Protein AF-A0A0E1W8Q9-F1 (afdb_monomer)

Solvent-accessible surface area (backbone atoms only — not comparable to full-atom values): 8380 Å² total; per-residue (Å²): 135,84,50,75,65,61,59,42,65,76,71,60,63,104,56,94,57,63,45,77,57,98,77,57,100,58,80,69,43,81,61,90,63,83,62,65,67,60,52,51,50,51,32,61,75,71,69,56,73,97,76,56,79,67,49,57,56,53,51,54,52,44,52,41,21,48,72,65,50,54,65,71,59,48,27,63,75,70,65,51,94,48,67,74,75,50,52,78,44,57,82,51,29,79,52,69,56,74,69,55,66,67,71,74,59,94,77,70,76,72,82,77,68,79,76,72,77,58,72,69,61,66,56,55,69,76,74,111

Sequence (128 aa):
MISALEQRRRTTTDLVFTREYTRGDGPPKLIRQIDKRDFARACRATGMVDFHWHDLRHTWASWHVQHGTPLMVLKELGGWETIAMVQKYAPLAPSRLAQHAGTVTFWAQSLEQKEKTPLSEAAQILAA

pLDDT: mean 75.51, std 15.0, range [45.06, 95.5]

Radius of gyration: 31.49 Å; Cα contacts (8 Å, |Δi|>4): 62; chains: 1; bounding box: 70×48×82 Å

Structure (mmCIF, N/CA/C/O backbone):
data_AF-A0A0E1W8Q9-F1
#
_entry.id   AF-A0A0E1W8Q9-F1
#
loop_
_atom_site.group_PDB
_atom_site.id
_atom_site.type_symbol
_atom_site.label_atom_id
_atom_site.label_alt_id
_atom_site.label_comp_id
_atom_site.label_asym_id
_atom_site.label_entity_id
_atom_site.label_seq_id
_atom_site.pdbx_PDB_ins_code
_atom_site.Cartn_x
_atom_site.Cartn_y
_atom_site.Cartn_z
_atom_site.occupancy
_atom_site.B_iso_or_equiv
_atom_site.auth_seq_id
_atom_site.auth_comp_id
_atom_site.auth_asym_id
_atom_site.auth_atom_id
_atom_site.pdbx_PDB_model_num
ATOM 1 N N . MET A 1 1 ? 10.855 -35.160 -25.575 1.00 61.62 1 MET A N 1
ATOM 2 C CA . MET A 1 1 ? 10.458 -33.736 -25.621 1.00 61.62 1 MET A CA 1
ATOM 3 C C . MET A 1 1 ? 10.985 -33.056 -24.373 1.00 61.62 1 MET A C 1
ATOM 5 O O . MET A 1 1 ? 10.791 -33.594 -23.293 1.00 61.62 1 MET A O 1
ATOM 9 N N . ILE A 1 2 ? 11.694 -31.941 -24.520 1.00 60.56 2 ILE A N 1
ATOM 10 C CA . ILE A 1 2 ? 12.205 -31.150 -23.393 1.00 60.56 2 ILE A CA 1
ATOM 11 C C . ILE A 1 2 ? 11.059 -30.257 -22.893 1.00 60.56 2 ILE A C 1
ATOM 13 O O . ILE A 1 2 ? 10.349 -29.674 -23.711 1.00 60.56 2 ILE A O 1
ATOM 17 N N . SER A 1 3 ? 10.828 -30.188 -21.577 1.00 77.50 3 SER A N 1
ATOM 18 C CA . SER A 1 3 ? 9.739 -29.371 -21.022 1.00 77.50 3 SER A CA 1
ATOM 19 C C . SER A 1 3 ? 10.046 -27.872 -21.157 1.00 77.50 3 SER A C 1
ATOM 21 O O . SER A 1 3 ? 11.209 -27.462 -21.137 1.00 77.50 3 SER A O 1
ATOM 23 N N . ALA A 1 4 ? 9.012 -27.028 -21.239 1.00 66.88 4 ALA A N 1
ATOM 24 C CA . ALA A 1 4 ? 9.181 -25.571 -21.299 1.00 66.88 4 ALA A CA 1
ATOM 25 C C . ALA A 1 4 ? 9.960 -25.009 -20.089 1.00 66.88 4 ALA A C 1
ATOM 27 O O . ALA A 1 4 ? 10.650 -23.997 -20.210 1.00 66.88 4 ALA A O 1
ATOM 28 N N . LEU A 1 5 ? 9.885 -25.683 -18.934 1.00 63.03 5 LEU A N 1
ATOM 29 C CA . LEU A 1 5 ? 10.658 -25.348 -17.736 1.00 63.03 5 LEU A CA 1
ATOM 30 C C . LEU A 1 5 ? 12.144 -25.667 -17.918 1.00 63.03 5 LEU A C 1
ATOM 32 O O . LEU A 1 5 ? 12.993 -24.840 -17.601 1.00 63.03 5 LEU A O 1
ATOM 36 N N . GLU A 1 6 ? 12.463 -26.832 -18.474 1.00 69.69 6 GLU A N 1
ATOM 37 C CA . GLU A 1 6 ? 13.836 -27.269 -18.745 1.00 69.69 6 GLU A CA 1
ATOM 38 C C . GLU A 1 6 ? 14.529 -26.358 -19.771 1.00 69.69 6 GLU A C 1
ATOM 40 O O . GLU A 1 6 ? 15.705 -26.019 -19.641 1.00 69.69 6 GLU A O 1
ATOM 45 N N . GLN A 1 7 ? 13.773 -25.923 -20.782 1.00 65.06 7 GLN A N 1
ATOM 46 C CA . GLN A 1 7 ? 14.260 -25.027 -21.823 1.00 65.06 7 GLN A CA 1
ATOM 47 C C . GLN A 1 7 ? 14.498 -23.616 -21.280 1.00 65.06 7 GLN A C 1
ATOM 49 O O . GLN A 1 7 ? 15.510 -23.003 -21.605 1.00 65.06 7 GLN A O 1
ATOM 54 N N . ARG A 1 8 ? 13.624 -23.136 -20.384 1.00 63.94 8 ARG A N 1
ATOM 55 C CA . ARG A 1 8 ? 13.828 -21.862 -19.686 1.00 63.94 8 ARG A CA 1
ATOM 56 C C . ARG A 1 8 ? 15.020 -21.922 -18.736 1.00 63.94 8 ARG A C 1
ATOM 58 O O . ARG A 1 8 ? 15.869 -21.053 -18.835 1.00 63.94 8 ARG A O 1
ATOM 65 N N . ARG A 1 9 ? 15.186 -22.982 -17.933 1.00 65.38 9 ARG A N 1
ATOM 66 C CA . ARG A 1 9 ? 16.343 -23.142 -17.020 1.00 65.38 9 ARG A CA 1
ATOM 67 C C . ARG A 1 9 ? 17.706 -23.027 -17.713 1.00 65.38 9 ARG A C 1
ATOM 69 O O . ARG A 1 9 ? 18.653 -22.594 -17.074 1.00 65.38 9 ARG A O 1
ATOM 76 N N . ARG A 1 10 ? 17.814 -23.395 -18.996 1.00 63.53 10 ARG A N 1
ATOM 77 C CA . ARG A 1 10 ? 19.054 -23.260 -19.787 1.00 63.53 10 ARG A CA 1
ATOM 78 C C . ARG A 1 10 ? 19.368 -21.825 -20.220 1.00 63.53 10 ARG A C 1
ATOM 80 O O . ARG A 1 10 ? 20.522 -21.529 -20.505 1.00 63.53 10 ARG A O 1
ATOM 87 N N . THR A 1 11 ? 18.363 -20.958 -20.296 1.00 64.56 11 THR A N 1
ATOM 88 C CA . THR A 1 11 ? 18.480 -19.561 -20.757 1.00 64.56 11 THR A CA 1
ATOM 89 C C . THR A 1 11 ? 18.269 -18.559 -19.616 1.00 64.56 11 THR A C 1
ATOM 91 O O . THR A 1 11 ? 18.571 -17.377 -19.755 1.00 64.56 11 THR A O 1
ATOM 94 N N . THR A 1 12 ? 17.740 -19.016 -18.481 1.00 62.06 12 THR A N 1
ATOM 95 C CA . THR A 1 12 ? 17.412 -18.188 -17.323 1.00 62.06 12 THR A CA 1
ATOM 96 C C . THR A 1 12 ? 18.680 -17.673 -16.648 1.00 62.06 12 THR A C 1
ATOM 98 O O . THR A 1 12 ? 19.520 -18.437 -16.186 1.00 62.06 12 THR A O 1
ATOM 101 N N . THR A 1 13 ? 18.785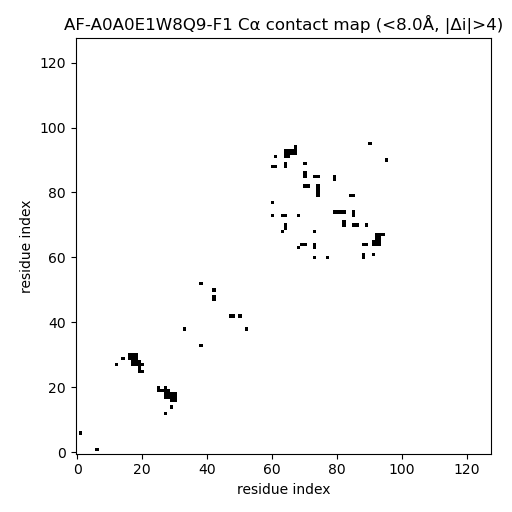 -16.349 -16.570 1.00 65.62 13 THR A N 1
ATOM 102 C CA . THR A 1 13 ? 19.709 -15.635 -15.684 1.00 65.62 13 THR A CA 1
ATOM 103 C C . THR A 1 13 ? 19.147 -15.638 -14.256 1.00 65.62 13 THR A C 1
ATOM 105 O O . THR A 1 13 ? 17.930 -15.691 -14.093 1.00 65.62 13 THR A O 1
ATOM 108 N N . ASP A 1 14 ? 19.980 -15.470 -13.223 1.00 75.31 14 ASP A N 1
ATOM 109 C CA . ASP A 1 14 ? 19.545 -15.357 -11.807 1.00 75.31 14 ASP A CA 1
ATOM 110 C C . ASP A 1 14 ? 18.618 -14.153 -11.513 1.00 75.31 14 ASP A C 1
ATOM 112 O O . ASP A 1 14 ? 18.216 -13.901 -10.377 1.00 75.31 14 ASP A O 1
ATOM 116 N N . LEU A 1 15 ? 18.284 -13.368 -12.535 1.00 75.50 15 LEU A N 1
ATOM 117 C CA . LEU A 1 15 ? 17.558 -12.117 -12.443 1.00 75.50 15 LEU A CA 1
ATOM 118 C C . LEU A 1 15 ? 16.149 -12.284 -13.019 1.00 75.50 15 LEU A C 1
ATOM 120 O O . LEU A 1 15 ? 15.985 -12.613 -14.191 1.00 75.50 15 LEU A O 1
ATOM 124 N N . VAL A 1 16 ? 15.129 -11.995 -12.205 1.00 73.75 16 VAL A N 1
ATOM 125 C CA . VAL A 1 16 ? 13.710 -12.049 -12.618 1.00 73.75 16 VAL A CA 1
ATOM 126 C C . VAL A 1 16 ? 13.352 -10.898 -13.562 1.00 73.75 16 VAL A C 1
ATOM 128 O O . VAL A 1 16 ? 12.600 -11.084 -14.515 1.00 73.75 16 VAL A O 1
ATOM 131 N N . PHE A 1 17 ? 13.905 -9.709 -13.308 1.00 75.62 17 PHE A N 1
ATOM 132 C CA . PHE A 1 17 ? 13.691 -8.517 -14.124 1.00 75.62 17 PHE A CA 1
ATOM 133 C C . PHE A 1 17 ? 15.015 -8.067 -14.728 1.00 75.62 17 PHE A C 1
ATOM 135 O O . PHE A 1 17 ? 15.901 -7.548 -14.039 1.00 75.62 17 PHE A O 1
ATOM 142 N N . THR A 1 18 ? 15.141 -8.266 -16.032 1.00 75.00 18 THR A N 1
ATOM 143 C CA . THR A 1 18 ? 16.313 -7.885 -16.810 1.00 75.00 18 THR A CA 1
ATOM 144 C C . THR A 1 18 ? 15.927 -6.891 -17.886 1.00 75.00 18 THR A C 1
ATOM 146 O O . THR A 1 18 ? 14.792 -6.848 -18.359 1.00 75.00 18 THR A O 1
ATOM 149 N N . ARG A 1 19 ? 16.899 -6.072 -18.277 1.00 68.38 19 ARG A N 1
ATOM 150 C CA . ARG A 1 19 ? 16.802 -5.254 -19.478 1.00 68.38 19 ARG A CA 1
ATOM 151 C C . ARG A 1 19 ? 17.826 -5.741 -20.487 1.00 68.38 19 ARG A C 1
ATOM 153 O O . ARG A 1 19 ? 19.025 -5.697 -20.208 1.00 68.38 19 ARG A O 1
ATOM 160 N N . GLU A 1 20 ? 17.349 -6.135 -21.659 1.00 62.53 20 GLU A N 1
ATOM 161 C CA . GLU A 1 20 ? 18.190 -6.278 -22.843 1.00 62.53 20 GLU A CA 1
ATOM 162 C C . GLU A 1 20 ? 18.563 -4.877 -23.351 1.00 62.53 20 GLU A C 1
ATOM 164 O O . GLU A 1 20 ? 17.738 -3.954 -23.393 1.00 62.53 20 GLU A O 1
ATOM 169 N N . TYR A 1 21 ? 19.835 -4.664 -23.677 1.00 55.88 21 TYR A N 1
ATOM 170 C CA . TYR A 1 21 ? 20.259 -3.400 -24.265 1.00 55.88 21 TYR A CA 1
ATOM 171 C C . TYR A 1 21 ? 19.782 -3.348 -25.721 1.00 55.88 21 TYR A C 1
ATOM 173 O O . TYR A 1 21 ? 20.135 -4.197 -26.523 1.00 55.88 21 TYR A O 1
ATOM 181 N N . THR A 1 22 ? 19.058 -2.297 -26.116 1.00 53.56 22 THR A N 1
ATOM 182 C CA . THR A 1 22 ? 18.725 -2.039 -27.535 1.00 53.56 22 THR A CA 1
ATOM 183 C C . THR A 1 22 ? 19.953 -1.604 -28.360 1.00 53.56 22 THR A C 1
ATOM 185 O O . THR A 1 22 ? 19.837 -1.300 -29.542 1.00 53.56 22 THR A O 1
ATOM 188 N N . ARG A 1 23 ? 21.135 -1.495 -27.737 1.00 51.12 23 ARG A N 1
ATOM 189 C CA . ARG A 1 23 ? 22.382 -1.018 -28.353 1.00 51.12 23 ARG A CA 1
ATOM 190 C C . ARG A 1 23 ? 23.584 -1.724 -27.712 1.00 51.12 23 ARG A C 1
ATOM 192 O O . ARG A 1 23 ? 24.197 -1.185 -26.798 1.00 51.12 23 ARG A O 1
ATOM 199 N N . GLY A 1 24 ? 23.888 -2.929 -28.178 1.00 49.91 24 GLY A N 1
ATOM 200 C CA . GLY A 1 24 ? 25.100 -3.667 -27.818 1.00 49.91 24 GLY A CA 1
ATOM 201 C C . GLY A 1 24 ? 24.798 -4.979 -27.107 1.00 49.91 24 GLY A C 1
ATOM 202 O O . GLY A 1 24 ? 24.105 -4.986 -26.091 1.00 49.91 24 GLY A O 1
ATOM 203 N N . ASP A 1 25 ? 25.358 -6.051 -27.660 1.00 59.00 25 ASP A N 1
ATOM 204 C CA . ASP A 1 25 ? 25.243 -7.472 -27.302 1.00 59.00 25 ASP A CA 1
ATOM 205 C C . ASP A 1 25 ? 25.842 -7.817 -25.918 1.00 59.00 25 ASP A C 1
ATOM 207 O O . ASP A 1 25 ? 26.612 -8.761 -25.756 1.00 59.00 25 ASP A O 1
ATOM 211 N N . GLY A 1 26 ? 25.559 -6.998 -24.905 1.00 65.31 26 GLY A N 1
ATOM 212 C CA . GLY A 1 26 ? 26.008 -7.196 -23.532 1.00 65.31 26 GLY A CA 1
ATOM 213 C C . GLY A 1 26 ? 25.062 -8.095 -22.730 1.00 65.31 26 GLY A C 1
ATOM 214 O O . GLY A 1 26 ? 23.877 -8.202 -23.059 1.00 65.31 26 GLY A O 1
ATOM 215 N N . PRO A 1 27 ? 25.549 -8.717 -21.640 1.00 68.38 27 PRO A N 1
ATOM 216 C CA . PRO A 1 27 ? 24.715 -9.546 -20.781 1.00 68.38 27 PRO A CA 1
ATOM 217 C C . PRO A 1 27 ? 23.570 -8.728 -20.153 1.00 68.38 27 PRO A C 1
ATOM 219 O O . PRO A 1 27 ? 23.741 -7.533 -19.874 1.00 68.38 27 PRO A O 1
ATOM 222 N N . PRO A 1 28 ? 22.406 -9.356 -19.899 1.00 71.19 28 PRO A N 1
ATOM 223 C CA . PRO A 1 28 ? 21.254 -8.691 -19.303 1.00 71.19 28 PRO A CA 1
ATOM 224 C C . PRO A 1 28 ? 21.628 -8.032 -17.973 1.00 71.19 28 PRO A C 1
ATOM 226 O O . PRO A 1 28 ? 22.196 -8.662 -17.080 1.00 71.19 28 PRO A O 1
ATOM 229 N N . LYS A 1 29 ? 21.292 -6.748 -17.826 1.00 71.38 29 LYS A N 1
ATOM 230 C CA . LYS A 1 29 ? 21.612 -5.985 -16.614 1.00 71.38 29 LYS A CA 1
ATOM 231 C C . LYS A 1 29 ? 20.438 -5.996 -15.641 1.00 71.38 29 LYS A C 1
ATOM 233 O O . LYS A 1 29 ? 19.287 -5.826 -16.048 1.00 71.38 29 LYS A O 1
ATOM 238 N N . LEU A 1 30 ? 20.753 -6.128 -14.349 1.00 73.00 30 LEU A N 1
ATOM 239 C CA . LEU A 1 30 ? 19.785 -5.994 -13.263 1.00 73.00 30 LEU A CA 1
ATOM 240 C C . LEU A 1 30 ? 19.124 -4.615 -13.301 1.00 73.00 30 LEU A C 1
ATOM 242 O O . LEU A 1 30 ? 19.786 -3.572 -13.245 1.00 73.00 30 LEU A O 1
ATOM 246 N N . ILE A 1 31 ? 17.800 -4.634 -13.313 1.00 75.06 31 ILE A 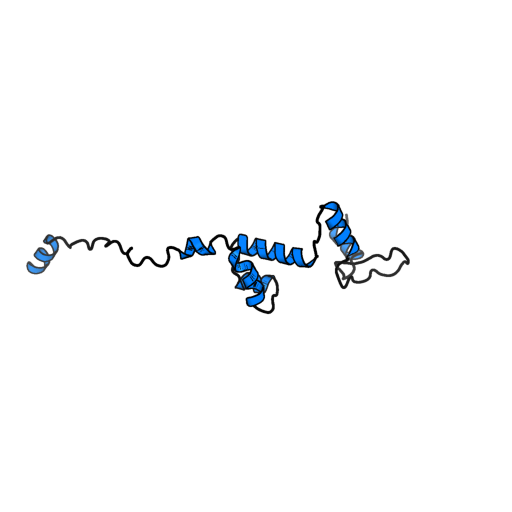N 1
ATOM 247 C CA . ILE A 1 31 ? 16.972 -3.456 -13.108 1.00 75.06 31 ILE A CA 1
ATOM 248 C C . ILE A 1 31 ? 16.924 -3.173 -11.595 1.00 75.06 31 ILE A C 1
ATOM 250 O O . ILE A 1 31 ? 16.357 -3.946 -10.830 1.00 75.06 31 ILE A O 1
ATOM 254 N N . ARG A 1 32 ? 17.553 -2.077 -11.139 1.00 76.06 32 ARG A N 1
ATOM 255 C CA . ARG A 1 32 ? 17.601 -1.705 -9.702 1.00 76.06 32 ARG A CA 1
ATOM 256 C C . ARG A 1 32 ? 16.359 -0.954 -9.215 1.00 76.06 32 ARG A C 1
ATOM 258 O O . ARG A 1 32 ? 16.109 -0.890 -8.018 1.00 76.06 32 ARG A O 1
ATOM 265 N N . GLN A 1 33 ? 15.629 -0.334 -10.133 1.00 78.38 33 GLN A N 1
ATOM 266 C CA . GLN A 1 33 ? 14.409 0.431 -9.886 1.00 78.38 33 GLN A CA 1
ATOM 267 C C . GLN A 1 33 ? 13.447 0.198 -11.041 1.00 78.38 33 GLN A C 1
ATOM 269 O O . GLN A 1 33 ? 13.876 -0.185 -12.121 1.00 78.38 33 GLN A O 1
ATOM 274 N N . ILE A 1 34 ? 12.170 0.490 -10.835 1.00 83.75 34 ILE A N 1
ATOM 275 C CA . ILE A 1 34 ? 11.141 0.382 -11.872 1.00 83.75 34 ILE A CA 1
ATOM 276 C C . ILE A 1 34 ? 11.550 1.093 -13.172 1.00 83.75 34 ILE A C 1
ATOM 278 O O . ILE A 1 34 ? 12.141 2.180 -13.138 1.00 83.75 34 ILE A O 1
ATOM 282 N N . ASP A 1 35 ? 11.183 0.529 -14.325 1.00 83.81 35 ASP A N 1
ATOM 283 C CA . ASP A 1 35 ? 11.320 1.260 -15.583 1.00 83.81 35 ASP A CA 1
ATOM 284 C C . ASP A 1 35 ? 10.187 2.291 -15.695 1.00 83.81 35 ASP A C 1
ATOM 286 O O . ASP A 1 35 ? 9.030 1.977 -15.989 1.00 83.81 35 ASP A O 1
ATOM 290 N N . LYS A 1 36 ? 10.532 3.561 -15.451 1.00 82.94 36 LYS A N 1
ATOM 291 C CA . LYS A 1 36 ? 9.591 4.686 -15.539 1.00 82.94 36 LYS A CA 1
ATOM 292 C C . LYS A 1 36 ? 8.929 4.788 -16.916 1.00 82.94 36 LYS A C 1
ATOM 294 O O . LYS A 1 36 ? 7.817 5.299 -17.008 1.00 82.94 36 LYS A O 1
ATOM 299 N N . ARG A 1 37 ? 9.587 4.332 -17.989 1.00 84.38 37 ARG A N 1
ATOM 300 C CA . ARG A 1 37 ? 9.055 4.405 -19.360 1.00 84.38 37 ARG A CA 1
ATOM 301 C C . ARG A 1 37 ? 7.907 3.431 -19.543 1.00 84.38 37 ARG A C 1
ATOM 303 O O . ARG A 1 37 ? 6.894 3.799 -20.136 1.00 84.38 37 ARG A O 1
ATOM 310 N N . ASP A 1 38 ? 8.065 2.221 -19.020 1.00 87.75 38 ASP A N 1
ATOM 311 C CA . ASP A 1 38 ? 7.036 1.191 -19.101 1.00 87.75 38 ASP A CA 1
ATOM 312 C C . ASP A 1 38 ? 5.855 1.537 -18.205 1.00 87.75 38 ASP A C 1
ATOM 314 O O . ASP A 1 38 ? 4.714 1.465 -18.656 1.00 87.75 38 ASP A O 1
ATOM 318 N N . PHE A 1 39 ? 6.113 2.057 -17.002 1.00 89.75 39 PHE A N 1
ATOM 319 C CA . PHE A 1 39 ? 5.038 2.557 -16.151 1.00 89.75 39 PHE A CA 1
ATOM 320 C C . PHE A 1 39 ? 4.280 3.731 -16.788 1.00 89.75 39 PHE A C 1
ATOM 322 O O . PHE A 1 39 ? 3.053 3.721 -16.835 1.00 89.75 39 PHE A O 1
ATOM 329 N N . ALA A 1 40 ? 4.985 4.711 -17.364 1.00 89.25 40 ALA A N 1
ATOM 330 C CA . ALA A 1 40 ? 4.341 5.827 -18.056 1.00 89.25 40 ALA A CA 1
ATOM 331 C C . ALA A 1 40 ? 3.545 5.364 -19.289 1.00 89.25 40 ALA A C 1
ATOM 333 O O . ALA A 1 40 ? 2.507 5.939 -19.611 1.00 89.25 40 ALA A O 1
ATOM 334 N N . ARG A 1 41 ? 4.012 4.324 -19.992 1.00 91.88 41 ARG A N 1
ATOM 335 C CA . ARG A 1 41 ? 3.279 3.707 -21.105 1.00 91.88 41 ARG A CA 1
ATOM 336 C C . ARG A 1 41 ? 1.995 3.041 -20.621 1.00 91.88 41 ARG A C 1
ATOM 338 O O . ARG A 1 41 ? 0.963 3.246 -21.250 1.00 91.88 41 ARG A O 1
ATOM 345 N N . ALA A 1 42 ? 2.053 2.309 -19.510 1.00 92.31 42 ALA A N 1
ATOM 346 C CA . ALA A 1 42 ? 0.878 1.710 -18.887 1.00 92.31 42 ALA A CA 1
ATOM 347 C C . ALA A 1 42 ? -0.138 2.781 -18.462 1.00 92.31 42 ALA A C 1
ATOM 349 O O . ALA A 1 42 ? -1.300 2.677 -18.836 1.00 92.31 42 ALA A O 1
ATOM 350 N N . CYS A 1 43 ? 0.306 3.856 -17.798 1.00 93.56 43 CYS A N 1
ATOM 351 C CA . CYS A 1 43 ? -0.571 4.966 -17.401 1.00 93.56 43 CYS A CA 1
ATOM 352 C C . CYS A 1 43 ? -1.250 5.631 -18.607 1.00 93.56 43 CYS A C 1
ATOM 354 O O . CYS A 1 43 ? -2.443 5.916 -18.568 1.00 93.56 43 CYS A O 1
ATOM 356 N N . ARG A 1 44 ? -0.516 5.835 -19.714 1.00 93.88 44 ARG A N 1
ATOM 357 C CA . ARG A 1 44 ? -1.099 6.359 -20.962 1.00 93.88 44 ARG A CA 1
ATOM 358 C C . ARG A 1 44 ? -2.124 5.407 -21.572 1.00 93.88 44 ARG A C 1
ATOM 360 O O . ARG A 1 44 ? -3.135 5.872 -22.079 1.00 93.88 44 ARG A O 1
ATOM 367 N N . ALA A 1 45 ? -1.869 4.101 -21.529 1.00 95.50 45 ALA A N 1
ATOM 368 C CA . ALA A 1 45 ? -2.785 3.098 -22.064 1.00 95.50 45 ALA A CA 1
ATOM 369 C C . ALA A 1 45 ? -4.088 2.995 -21.253 1.00 95.50 45 ALA A C 1
ATOM 371 O O . ALA A 1 45 ? -5.137 2.724 -21.827 1.00 95.50 45 ALA A O 1
ATOM 372 N N . THR A 1 46 ? -4.033 3.231 -19.939 1.00 94.50 46 THR A N 1
ATOM 373 C CA . THR A 1 46 ? -5.203 3.205 -19.046 1.00 94.50 46 THR A CA 1
ATOM 374 C C . THR A 1 46 ? -5.875 4.569 -18.867 1.00 94.50 46 THR A C 1
ATOM 376 O O . THR A 1 46 ? -6.899 4.651 -18.194 1.00 94.50 46 THR A O 1
ATOM 379 N N . GLY A 1 47 ? -5.321 5.641 -19.446 1.00 94.25 47 GLY A N 1
ATOM 380 C CA . GLY A 1 47 ? -5.846 7.003 -19.308 1.00 94.25 47 GLY A CA 1
ATOM 381 C C . GLY A 1 47 ? -5.675 7.606 -17.908 1.00 94.25 47 GLY A C 1
ATOM 382 O O . GLY A 1 47 ? -6.385 8.544 -17.556 1.00 94.25 47 GLY A O 1
ATOM 383 N N . MET A 1 48 ? -4.757 7.077 -17.095 1.00 92.19 48 MET A N 1
ATOM 384 C CA . MET A 1 48 ? -4.496 7.580 -15.744 1.00 92.19 48 MET A CA 1
ATOM 385 C C . MET A 1 48 ? -3.672 8.875 -15.785 1.00 92.19 48 MET A C 1
ATOM 387 O O . MET A 1 48 ? -2.605 8.923 -16.401 1.00 92.19 48 MET A O 1
ATOM 391 N N . VAL A 1 49 ? -4.154 9.911 -15.093 1.00 91.31 49 VAL A N 1
ATOM 392 C CA . VAL A 1 49 ? -3.503 11.224 -14.949 1.00 91.31 49 VAL A CA 1
ATOM 393 C C . VAL A 1 49 ? -3.003 11.379 -13.511 1.00 91.31 49 VAL A C 1
ATOM 395 O O . VAL A 1 49 ? -3.690 10.960 -12.587 1.00 91.31 49 VAL A O 1
ATOM 398 N N . ASP A 1 50 ? -1.813 11.964 -13.335 1.00 88.88 50 ASP A N 1
ATOM 399 C CA . ASP A 1 50 ? -1.182 12.219 -12.023 1.00 88.88 50 ASP A CA 1
ATOM 400 C C . ASP A 1 50 ? -1.012 10.966 -11.133 1.00 88.88 50 ASP A C 1
ATOM 402 O O . ASP A 1 50 ? -1.142 11.004 -9.913 1.00 88.88 50 ASP A O 1
ATOM 406 N N . PHE A 1 51 ? -0.727 9.820 -11.761 1.00 91.00 51 PHE A N 1
ATOM 407 C CA . PHE A 1 51 ? -0.574 8.534 -11.080 1.00 91.00 51 PHE A CA 1
ATOM 408 C C . PHE A 1 51 ? 0.899 8.135 -10.934 1.00 91.00 51 PHE A C 1
ATOM 410 O O . PHE A 1 51 ? 1.653 8.087 -11.912 1.00 91.00 51 PHE A O 1
ATOM 417 N N . HIS A 1 52 ? 1.307 7.801 -9.712 1.00 91.12 52 HIS A N 1
ATOM 418 C CA . HIS A 1 52 ? 2.674 7.437 -9.362 1.00 91.12 52 HIS A CA 1
ATOM 419 C C . HIS A 1 52 ? 2.790 5.951 -9.025 1.00 91.12 52 HIS A C 1
ATOM 421 O O . HIS A 1 52 ? 1.849 5.297 -8.588 1.00 91.12 52 HIS A O 1
ATOM 427 N N . TRP A 1 53 ? 3.996 5.392 -9.155 1.00 89.25 53 TRP A N 1
ATOM 428 C CA . TRP A 1 53 ? 4.219 3.973 -8.853 1.00 89.25 53 TRP A CA 1
ATOM 429 C C . TRP A 1 53 ? 3.855 3.598 -7.412 1.00 89.25 53 TRP A C 1
ATOM 431 O O . TRP A 1 53 ? 3.359 2.505 -7.153 1.00 89.25 53 TRP A O 1
ATOM 441 N N . HIS A 1 54 ? 4.099 4.505 -6.462 1.00 91.31 54 HIS A N 1
ATOM 442 C CA . HIS A 1 54 ? 3.794 4.255 -5.055 1.00 91.31 54 HIS A CA 1
ATOM 443 C C . HIS A 1 54 ? 2.284 4.195 -4.779 1.00 91.31 54 HIS A C 1
ATOM 445 O O . HIS A 1 54 ? 1.864 3.538 -3.826 1.00 91.31 54 HIS A O 1
ATOM 451 N N . ASP A 1 55 ? 1.461 4.783 -5.648 1.00 92.19 55 ASP A N 1
ATOM 452 C CA . ASP A 1 55 ? 0.009 4.746 -5.506 1.00 92.19 55 ASP A CA 1
ATOM 453 C C . ASP A 1 55 ? -0.532 3.324 -5.671 1.00 92.19 55 ASP A C 1
ATOM 455 O O . ASP A 1 55 ? -1.463 2.952 -4.967 1.00 92.19 55 ASP A O 1
ATOM 459 N N . LEU A 1 56 ? 0.122 2.467 -6.467 1.00 92.94 56 LEU A N 1
ATOM 460 C CA . LEU A 1 56 ? -0.219 1.040 -6.552 1.00 92.94 56 LEU A CA 1
ATOM 461 C C . LEU A 1 56 ? -0.144 0.348 -5.184 1.00 92.94 56 LEU A C 1
ATOM 463 O O . LEU A 1 56 ? -1.008 -0.458 -4.833 1.00 92.94 56 LEU A O 1
ATOM 467 N N . ARG A 1 57 ? 0.870 0.686 -4.378 1.00 92.62 57 ARG A N 1
ATOM 468 C CA . ARG A 1 57 ? 1.013 0.156 -3.016 1.00 92.62 57 ARG A CA 1
ATOM 469 C C . ARG A 1 57 ? -0.068 0.716 -2.090 1.00 92.62 57 ARG A C 1
ATOM 471 O O . ARG A 1 57 ? -0.576 -0.025 -1.250 1.00 92.62 57 ARG A O 1
ATOM 478 N N . HIS A 1 58 ? -0.448 1.984 -2.255 1.00 93.25 58 HIS A N 1
ATOM 479 C CA . HIS A 1 58 ? -1.582 2.574 -1.538 1.00 93.25 58 HIS A CA 1
ATOM 480 C C . HIS A 1 58 ? -2.910 1.891 -1.900 1.00 93.25 58 HIS A C 1
ATOM 482 O O . HIS A 1 58 ? -3.702 1.593 -1.002 1.00 93.25 58 HIS A O 1
ATOM 488 N N . THR A 1 59 ? -3.144 1.592 -3.179 1.00 94.12 59 THR A N 1
ATOM 489 C CA . THR A 1 59 ? -4.334 0.873 -3.655 1.00 94.12 59 THR A CA 1
ATOM 490 C C . THR A 1 59 ? -4.394 -0.537 -3.075 1.00 94.12 59 THR A C 1
ATOM 492 O O . THR A 1 59 ? -5.413 -0.910 -2.499 1.00 94.12 59 THR A O 1
ATOM 495 N N . TRP A 1 60 ? -3.290 -1.290 -3.131 1.00 95.12 60 TRP A N 1
ATOM 496 C CA . TRP A 1 60 ? -3.198 -2.630 -2.541 1.00 95.12 60 TRP A CA 1
ATOM 497 C C . TRP A 1 60 ? -3.523 -2.629 -1.039 1.00 95.12 60 TRP A C 1
ATOM 499 O O . TRP A 1 60 ? -4.332 -3.430 -0.569 1.00 95.12 60 TRP A O 1
ATOM 509 N N . ALA A 1 61 ? -2.959 -1.680 -0.288 1.00 94.12 61 ALA A N 1
ATOM 510 C CA . ALA A 1 61 ? -3.223 -1.538 1.142 1.00 94.12 61 ALA A CA 1
ATOM 511 C C . ALA A 1 61 ? -4.695 -1.210 1.433 1.00 94.12 61 ALA A C 1
ATOM 513 O O . ALA A 1 61 ? -5.309 -1.778 2.337 1.00 94.12 61 ALA A O 1
ATOM 514 N N . SER A 1 62 ? -5.267 -0.309 0.630 1.00 92.19 62 SER A N 1
ATOM 515 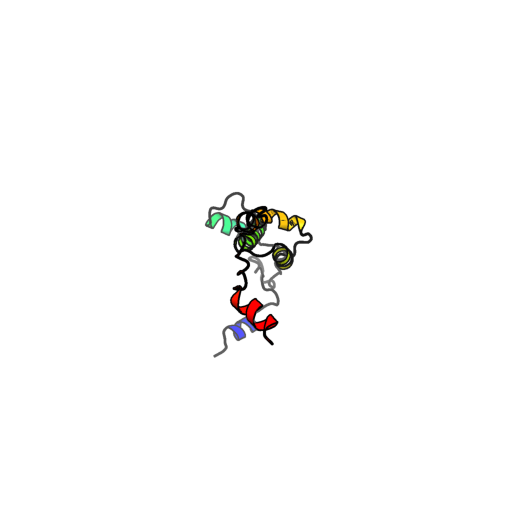C CA . SER A 1 62 ? -6.667 0.103 0.726 1.00 92.19 62 SER A CA 1
ATOM 516 C C . SER A 1 62 ? -7.606 -1.081 0.510 1.00 92.19 62 SER A C 1
ATOM 518 O O . SER A 1 62 ? -8.558 -1.242 1.270 1.00 92.19 62 SER A O 1
ATOM 520 N N . TRP A 1 63 ? -7.318 -1.940 -0.472 1.00 93.75 63 TRP A N 1
ATOM 521 C CA . TRP A 1 63 ? -8.090 -3.159 -0.709 1.00 93.75 63 TRP A CA 1
ATOM 522 C C . TRP A 1 63 ? -7.984 -4.146 0.447 1.00 93.75 63 TRP A C 1
ATOM 524 O O . TRP A 1 63 ? -9.009 -4.677 0.859 1.00 93.75 63 TRP A O 1
ATOM 534 N N . HIS A 1 64 ? -6.800 -4.345 1.028 1.00 93.00 64 HIS A N 1
ATOM 535 C CA . HIS A 1 64 ? -6.649 -5.222 2.190 1.00 93.00 64 HIS A CA 1
ATOM 536 C C . HIS A 1 64 ? -7.543 -4.808 3.360 1.00 93.00 64 HIS A C 1
ATOM 538 O O . HIS A 1 64 ? -8.246 -5.650 3.923 1.00 93.00 64 HIS A O 1
ATOM 544 N N . VAL A 1 65 ? -7.551 -3.519 3.711 1.00 90.62 65 VAL A N 1
ATOM 545 C CA . VAL A 1 65 ? -8.390 -3.028 4.814 1.00 90.62 65 VAL A CA 1
ATOM 546 C C . VAL A 1 65 ? -9.876 -3.119 4.470 1.00 90.62 65 VAL A C 1
ATOM 548 O O . VAL A 1 65 ? -10.669 -3.536 5.312 1.00 90.62 65 VAL A O 1
ATOM 551 N N . GLN A 1 66 ? -10.252 -2.808 3.227 1.00 88.62 66 GLN A N 1
ATOM 552 C CA . GLN A 1 66 ? -11.632 -2.965 2.750 1.00 88.62 66 GLN A CA 1
ATOM 553 C C . GLN A 1 66 ? -12.106 -4.424 2.773 1.00 88.62 66 GLN A C 1
ATOM 555 O O . GLN A 1 66 ? -13.285 -4.674 2.973 1.00 88.62 66 GLN A O 1
ATOM 560 N N . HIS A 1 67 ? -11.205 -5.397 2.631 1.00 88.94 67 HIS A N 1
ATOM 561 C CA . HIS A 1 67 ? -11.523 -6.824 2.762 1.00 88.94 67 HIS A CA 1
ATOM 562 C C . HIS A 1 67 ? -11.378 -7.341 4.206 1.00 88.94 67 HIS A C 1
ATOM 564 O O . HIS A 1 67 ? -11.391 -8.546 4.437 1.00 88.94 67 HIS A O 1
ATOM 570 N N . GLY A 1 68 ? -11.234 -6.447 5.191 1.00 86.12 68 GLY A N 1
ATOM 571 C CA . GLY A 1 68 ? -11.216 -6.799 6.613 1.00 86.12 68 GLY A CA 1
ATOM 572 C C . GLY A 1 68 ? -9.862 -7.268 7.151 1.00 86.12 68 GLY A C 1
ATOM 573 O O . GLY A 1 68 ? -9.805 -7.801 8.256 1.00 86.12 68 GLY A O 1
ATOM 574 N N . THR A 1 69 ? -8.761 -7.065 6.418 1.00 88.31 69 THR A N 1
A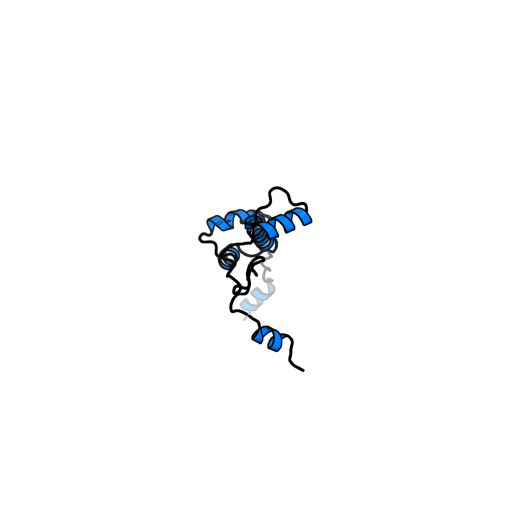TOM 575 C CA . THR A 1 69 ? -7.418 -7.401 6.924 1.00 88.31 69 THR A CA 1
ATOM 576 C C . THR A 1 69 ? -7.077 -6.518 8.135 1.00 88.31 69 THR A C 1
ATOM 578 O O . THR A 1 69 ? -7.103 -5.289 8.007 1.00 88.31 69 THR A O 1
ATOM 581 N N . PRO A 1 70 ? -6.703 -7.092 9.297 1.00 88.94 70 PRO A N 1
ATOM 582 C CA . PRO A 1 70 ? -6.290 -6.310 10.460 1.00 88.94 70 PRO A CA 1
ATOM 583 C C . PRO A 1 70 ? -5.039 -5.468 10.176 1.00 88.94 70 PRO A C 1
ATOM 585 O O . PRO A 1 70 ? -4.110 -5.919 9.506 1.00 88.94 70 PR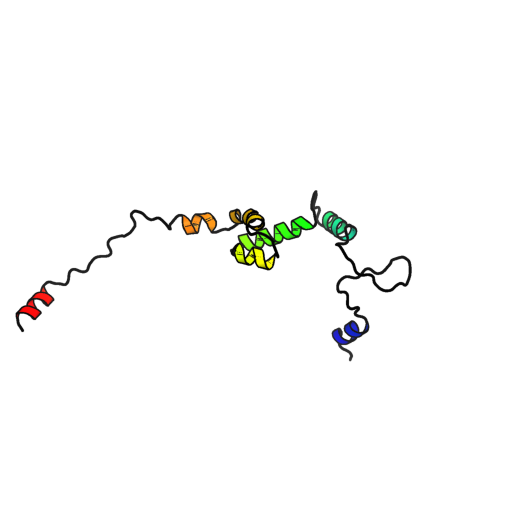O A O 1
ATOM 588 N N . LEU A 1 71 ? -4.964 -4.261 10.747 1.00 89.44 71 LEU A N 1
ATOM 589 C CA . LEU A 1 71 ? -3.867 -3.316 10.470 1.00 89.44 71 LEU A CA 1
ATOM 590 C C . LEU A 1 71 ? -2.481 -3.846 10.868 1.00 89.44 71 LEU A C 1
ATOM 592 O O . LEU A 1 71 ? -1.498 -3.515 10.210 1.00 89.44 71 LEU A O 1
ATOM 596 N N . MET A 1 72 ? -2.397 -4.675 11.912 1.00 90.31 72 MET A N 1
ATOM 597 C CA . MET A 1 72 ? -1.136 -5.306 12.324 1.00 90.31 72 MET A CA 1
ATOM 598 C C . MET A 1 72 ? -0.625 -6.285 11.264 1.00 90.31 72 MET A C 1
ATOM 600 O O . MET A 1 72 ? 0.538 -6.217 10.880 1.00 90.31 72 MET A O 1
ATOM 604 N N . VAL A 1 73 ? -1.517 -7.113 10.715 1.00 91.31 73 VAL A N 1
ATOM 605 C CA . VAL A 1 73 ? -1.189 -8.044 9.625 1.00 91.31 73 VAL A CA 1
ATOM 606 C C . VAL A 1 73 ? -0.816 -7.268 8.364 1.00 91.31 73 VAL A C 1
ATOM 608 O O . VAL A 1 73 ? 0.170 -7.580 7.703 1.00 91.31 73 VAL A O 1
ATOM 611 N N . LEU A 1 74 ? -1.550 -6.197 8.054 1.00 92.44 74 LEU A N 1
ATOM 612 C CA . LEU A 1 74 ? -1.231 -5.341 6.914 1.00 92.44 74 LEU A CA 1
ATOM 613 C C . LEU A 1 74 ? 0.155 -4.686 7.045 1.00 92.44 74 LEU A C 1
ATOM 615 O O . LEU A 1 74 ? 0.874 -4.576 6.051 1.00 92.44 74 LEU A O 1
ATOM 619 N N . LYS A 1 75 ? 0.555 -4.282 8.259 1.00 93.25 75 LYS A N 1
ATOM 620 C CA . LYS A 1 75 ? 1.895 -3.743 8.531 1.00 93.25 75 LYS A CA 1
ATOM 621 C C . LYS A 1 75 ? 2.982 -4.743 8.143 1.00 93.25 75 LYS A C 1
ATOM 623 O O . LYS A 1 75 ? 3.928 -4.356 7.458 1.00 93.25 75 LYS A O 1
ATOM 628 N N . GLU A 1 76 ? 2.828 -5.996 8.558 1.00 92.62 76 GLU A N 1
ATOM 629 C CA . GLU A 1 76 ? 3.776 -7.076 8.275 1.00 92.62 76 GLU A CA 1
ATOM 630 C C . GLU A 1 76 ? 3.812 -7.417 6.783 1.00 92.62 76 GLU A C 1
ATOM 632 O O . GLU A 1 76 ? 4.888 -7.427 6.190 1.00 92.62 76 GLU A O 1
ATOM 637 N N . LEU A 1 77 ? 2.647 -7.582 6.148 1.00 92.06 77 LEU A N 1
ATOM 638 C CA . LEU A 1 77 ? 2.546 -7.892 4.718 1.00 92.06 77 LEU A CA 1
ATOM 639 C C . LEU A 1 77 ? 3.156 -6.802 3.832 1.00 92.06 77 LEU A C 1
ATOM 641 O O . LEU A 1 77 ? 3.801 -7.094 2.828 1.00 92.06 77 LEU A O 1
ATOM 645 N N . GLY A 1 78 ? 2.949 -5.534 4.186 1.00 89.38 78 GLY A N 1
ATOM 646 C CA . GLY A 1 78 ? 3.539 -4.430 3.440 1.00 89.38 78 GLY A CA 1
ATOM 647 C C . GLY A 1 78 ? 4.989 -4.143 3.819 1.00 89.38 78 GLY A C 1
ATOM 648 O O . GLY A 1 78 ? 5.680 -3.463 3.062 1.00 89.38 78 GLY A O 1
ATOM 649 N N . GLY A 1 79 ? 5.474 -4.600 4.973 1.00 91.69 79 GLY A N 1
ATOM 650 C CA . GLY A 1 79 ? 6.776 -4.195 5.503 1.00 91.69 79 GLY A CA 1
ATOM 651 C C . GLY A 1 79 ? 6.830 -2.703 5.848 1.00 91.69 79 GLY A C 1
ATOM 652 O O . GLY A 1 79 ? 7.787 -2.018 5.497 1.00 91.69 79 GLY A O 1
ATOM 653 N N . TRP A 1 80 ? 5.772 -2.160 6.461 1.00 92.06 80 TRP A N 1
ATOM 654 C CA . TRP A 1 80 ? 5.824 -0.801 7.012 1.00 92.06 80 TRP A CA 1
ATOM 655 C C . TRP A 1 80 ? 6.626 -0.779 8.309 1.00 92.06 80 TRP A C 1
ATOM 657 O O . TRP A 1 80 ? 6.456 -1.634 9.175 1.00 92.06 80 TRP A O 1
ATOM 667 N N . GLU A 1 81 ? 7.448 0.253 8.472 1.00 89.12 81 GLU A N 1
ATOM 668 C CA . GLU A 1 81 ? 8.286 0.433 9.657 1.00 89.12 81 GLU A CA 1
ATOM 669 C C . GLU A 1 81 ? 7.435 0.625 10.922 1.00 89.12 81 GLU A C 1
ATOM 671 O O . GLU A 1 81 ? 7.615 -0.052 11.939 1.00 89.12 81 GLU A O 1
ATOM 676 N N . THR A 1 82 ? 6.415 1.482 10.835 1.00 88.81 82 THR A N 1
ATOM 677 C CA . THR A 1 82 ? 5.566 1.834 11.976 1.00 88.81 82 THR A CA 1
ATOM 678 C C . THR A 1 82 ? 4.091 1.579 11.699 1.00 88.81 82 THR A C 1
ATOM 680 O O . THR A 1 82 ? 3.615 1.645 10.565 1.00 88.81 82 THR A O 1
ATOM 683 N N . ILE A 1 83 ? 3.338 1.298 12.766 1.00 87.50 83 ILE A N 1
ATOM 684 C CA . ILE A 1 83 ? 1.883 1.125 12.676 1.00 87.50 83 ILE A CA 1
ATOM 685 C C . ILE A 1 83 ? 1.182 2.437 12.294 1.00 87.50 83 ILE A C 1
ATOM 687 O O . ILE A 1 83 ? 0.177 2.411 11.590 1.00 87.50 83 ILE A O 1
ATOM 691 N N . ALA A 1 84 ? 1.755 3.583 12.679 1.00 88.50 84 ALA A N 1
ATOM 692 C CA . ALA A 1 84 ? 1.243 4.910 12.346 1.00 88.50 84 ALA A CA 1
ATOM 693 C C . ALA A 1 84 ? 1.127 5.129 10.826 1.00 88.50 84 ALA A C 1
ATOM 695 O O . ALA A 1 84 ? 0.167 5.735 10.358 1.00 88.50 84 ALA A O 1
ATOM 696 N N . MET A 1 85 ? 2.040 4.561 10.030 1.00 89.25 85 MET A N 1
ATOM 697 C CA . MET A 1 85 ? 1.966 4.638 8.565 1.00 89.25 85 MET A CA 1
ATOM 698 C C . MET A 1 85 ? 0.762 3.879 7.990 1.00 89.25 85 MET A C 1
ATOM 700 O O . MET A 1 85 ? 0.204 4.279 6.969 1.00 89.25 85 MET A O 1
ATOM 704 N N . VAL A 1 86 ? 0.351 2.789 8.644 1.00 90.25 86 VAL A N 1
ATOM 705 C CA . VAL A 1 86 ? -0.759 1.926 8.206 1.00 90.25 86 VAL A CA 1
ATOM 706 C C . VAL A 1 86 ? -2.103 2.438 8.729 1.00 90.25 86 VAL A C 1
ATOM 708 O O . VAL A 1 86 ? -3.141 2.210 8.108 1.00 90.25 86 VAL A O 1
ATOM 711 N N . GLN A 1 87 ? -2.103 3.210 9.819 1.00 89.25 87 GLN A N 1
ATOM 712 C CA . GLN A 1 87 ? -3.310 3.841 10.364 1.00 89.25 87 GLN A CA 1
ATOM 713 C C . GLN A 1 87 ? -4.027 4.749 9.356 1.00 89.25 87 GLN A C 1
ATOM 715 O O . GLN A 1 87 ? -5.245 4.897 9.452 1.00 89.25 87 GLN A O 1
ATOM 720 N N . LYS A 1 88 ? -3.325 5.274 8.339 1.00 89.75 88 LYS A N 1
ATOM 721 C CA . LYS A 1 88 ? -3.933 6.020 7.222 1.00 89.75 88 LYS A CA 1
ATOM 722 C C . LYS A 1 88 ? -5.081 5.251 6.548 1.00 89.75 88 LYS A C 1
ATOM 724 O O . LYS A 1 88 ? -6.023 5.875 6.070 1.00 89.75 88 LYS A O 1
ATOM 729 N N . TYR A 1 89 ? -5.030 3.918 6.535 1.00 89.62 89 TYR A N 1
ATOM 730 C CA . TYR A 1 89 ? -6.053 3.080 5.904 1.00 89.62 89 TYR A CA 1
ATOM 731 C C . TYR A 1 89 ? -7.154 2.621 6.861 1.00 89.62 89 TYR A C 1
ATOM 733 O O . TYR A 1 89 ? -8.181 2.147 6.393 1.00 89.62 89 TYR A O 1
ATOM 741 N N . ALA A 1 90 ? -6.994 2.790 8.179 1.00 86.06 90 ALA A N 1
ATOM 742 C CA . ALA A 1 90 ? -7.975 2.368 9.185 1.00 86.06 90 ALA A CA 1
ATOM 743 C C . ALA A 1 90 ? -9.423 2.837 8.917 1.00 86.06 90 ALA A C 1
ATOM 745 O O . ALA A 1 90 ? -10.352 2.082 9.209 1.00 86.06 90 ALA A O 1
ATOM 746 N N . PRO A 1 91 ? -9.672 4.046 8.368 1.00 85.69 91 PRO A N 1
ATOM 747 C CA . PRO A 1 91 ? -11.026 4.474 8.017 1.00 85.69 91 PRO A CA 1
ATOM 748 C C . PRO A 1 91 ? -11.706 3.646 6.922 1.00 85.69 91 PRO A C 1
ATOM 750 O O . PRO A 1 91 ? -12.928 3.646 6.864 1.00 85.69 91 PRO A O 1
ATOM 753 N N . LEU A 1 92 ? -10.950 2.939 6.078 1.00 82.25 92 LEU A N 1
ATOM 754 C CA . LEU A 1 92 ? -11.489 2.147 4.967 1.00 82.25 92 LEU A CA 1
ATOM 755 C C . LEU A 1 92 ? -12.074 0.796 5.409 1.00 82.25 92 LEU A C 1
ATOM 757 O O . LEU A 1 92 ? -12.584 0.053 4.575 1.00 82.25 92 LEU A O 1
ATOM 761 N N . ALA A 1 93 ? -11.975 0.449 6.696 1.00 79.44 93 ALA A N 1
ATOM 762 C CA . ALA A 1 93 ? -12.473 -0.819 7.210 1.00 79.44 93 ALA A CA 1
ATOM 763 C C . ALA A 1 93 ? -14.018 -0.831 7.188 1.00 79.44 93 ALA A C 1
ATOM 765 O O . ALA A 1 93 ? -14.628 0.027 7.837 1.00 79.44 93 ALA A O 1
ATOM 766 N N . PRO A 1 94 ? -14.668 -1.804 6.517 1.00 66.56 94 PRO A N 1
ATOM 767 C CA . PRO A 1 94 ? -16.125 -1.821 6.343 1.00 66.56 94 PRO A CA 1
ATOM 768 C C . PRO A 1 94 ? -16.891 -1.881 7.667 1.00 66.56 94 PRO A C 1
ATOM 770 O O . PRO A 1 94 ? -18.000 -1.373 7.788 1.00 66.56 94 PRO A O 1
ATOM 773 N N . SER A 1 95 ? -16.287 -2.504 8.679 1.00 65.19 95 SER A N 1
ATOM 774 C CA . SER A 1 95 ? -16.898 -2.806 9.971 1.00 65.19 95 SER A CA 1
ATOM 775 C C . SER A 1 95 ? -16.569 -1.798 11.078 1.00 65.19 95 SER A C 1
ATOM 777 O O . SER A 1 95 ? -17.030 -1.981 12.204 1.00 65.19 95 SER A O 1
ATOM 779 N N . ARG A 1 96 ? -15.821 -0.714 10.794 1.00 62.75 96 ARG A N 1
ATOM 780 C CA . ARG A 1 96 ? -15.232 0.157 11.836 1.00 62.75 96 ARG A CA 1
ATOM 781 C C . ARG A 1 96 ? -16.247 0.721 12.831 1.00 62.75 96 ARG A C 1
ATOM 783 O O . ARG A 1 96 ? -15.941 0.839 14.012 1.00 62.75 96 ARG A O 1
ATOM 790 N N . LEU A 1 97 ? -17.426 1.111 12.350 1.00 61.06 97 LEU A N 1
ATOM 791 C CA . LEU A 1 97 ? -18.456 1.746 13.175 1.00 61.06 97 LEU A CA 1
ATOM 792 C C . LEU A 1 97 ? -19.607 0.790 13.493 1.00 61.06 97 LEU A C 1
ATOM 794 O O . LEU A 1 97 ? -20.037 0.728 14.638 1.00 61.06 97 LEU A O 1
ATOM 798 N N . ALA A 1 98 ? -20.061 -0.001 12.518 1.00 62.88 98 ALA A N 1
ATOM 799 C CA . 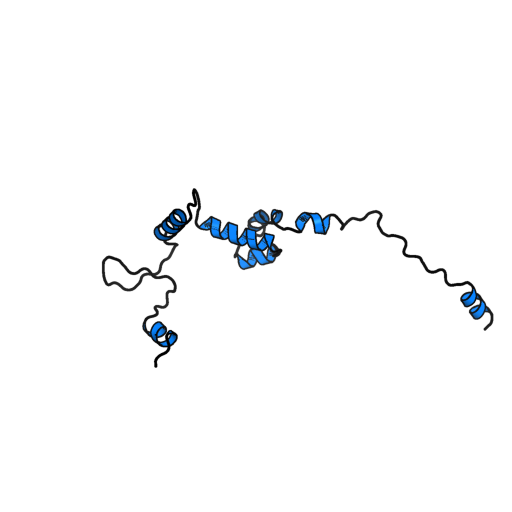ALA A 1 98 ? -21.210 -0.888 12.694 1.00 62.88 98 ALA A CA 1
ATOM 800 C C . ALA A 1 98 ? -20.959 -2.007 13.722 1.00 62.88 98 ALA A C 1
ATOM 802 O O . ALA A 1 98 ? -21.845 -2.311 14.515 1.00 62.88 98 ALA A O 1
ATOM 803 N N . GLN A 1 99 ? -19.751 -2.583 13.759 1.00 63.53 99 GLN A N 1
ATOM 804 C CA . GLN A 1 99 ? -19.432 -3.682 14.677 1.00 63.53 99 GLN A CA 1
ATOM 805 C C . GLN A 1 99 ? -19.302 -3.217 16.137 1.00 63.53 99 GLN A C 1
ATOM 807 O O . GLN A 1 99 ? -19.618 -3.971 17.054 1.00 63.53 99 GLN A O 1
ATOM 812 N N . HIS A 1 100 ? -18.855 -1.978 16.358 1.00 61.53 100 HIS A N 1
ATOM 813 C CA . HIS A 1 100 ? -18.602 -1.440 17.699 1.00 61.53 100 HIS A CA 1
ATOM 814 C C . HIS A 1 100 ? -19.726 -0.550 18.241 1.00 61.53 100 HIS A C 1
ATOM 816 O O . HIS A 1 100 ? -19.802 -0.339 19.449 1.00 61.53 100 HIS A O 1
ATOM 822 N N . ALA A 1 101 ? -20.630 -0.062 17.385 1.00 65.88 101 ALA A N 1
ATOM 823 C CA . ALA A 1 101 ? -21.763 0.765 17.803 1.00 65.88 101 ALA A CA 1
ATOM 824 C C . ALA A 1 101 ? -22.689 0.054 18.807 1.00 65.88 101 ALA A C 1
ATOM 826 O O . ALA A 1 101 ? -23.282 0.710 19.656 1.00 65.88 101 ALA A O 1
ATOM 827 N N . GLY A 1 102 ? -22.784 -1.279 18.737 1.00 64.88 102 GLY A N 1
ATOM 828 C CA . GLY A 1 102 ? -23.591 -2.093 19.652 1.00 64.88 102 GLY A CA 1
ATOM 829 C C . GLY A 1 102 ? -22.847 -2.631 20.878 1.00 64.88 102 GLY A C 1
ATOM 830 O O . GLY A 1 102 ? -23.454 -3.331 21.677 1.00 64.88 102 GLY A O 1
ATOM 831 N N . THR A 1 103 ? -21.547 -2.356 21.044 1.00 66.81 103 THR A N 1
ATOM 832 C CA . THR A 1 103 ? -20.759 -2.946 22.146 1.00 66.81 103 THR A CA 1
ATOM 833 C C . THR A 1 103 ? -21.123 -2.355 23.512 1.00 66.81 103 THR A C 1
ATO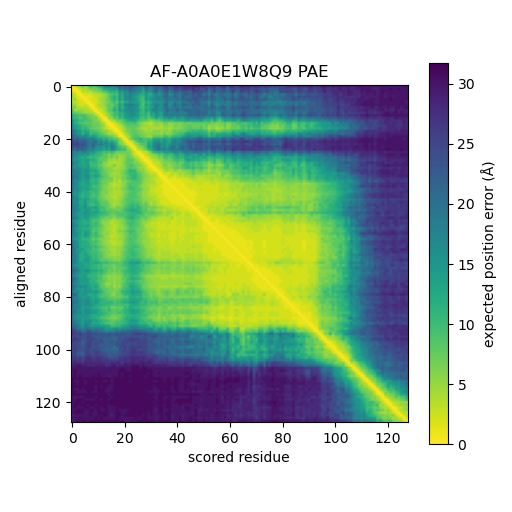M 835 O O . THR A 1 103 ? -20.996 -3.033 24.527 1.00 66.81 103 THR A O 1
ATOM 838 N N . VAL A 1 104 ? -21.605 -1.109 23.557 1.00 65.50 104 VAL A N 1
ATOM 839 C CA . VAL A 1 104 ? -22.053 -0.465 24.798 1.00 65.50 104 VAL A CA 1
ATOM 840 C C . VAL A 1 104 ? -23.577 -0.389 24.809 1.00 65.50 104 VAL A C 1
ATOM 842 O O . VAL A 1 104 ? -24.175 0.611 24.425 1.00 65.50 104 VAL A O 1
ATOM 845 N N . THR A 1 105 ? -24.223 -1.449 25.282 1.00 64.12 105 THR A N 1
ATOM 846 C CA . THR A 1 105 ? -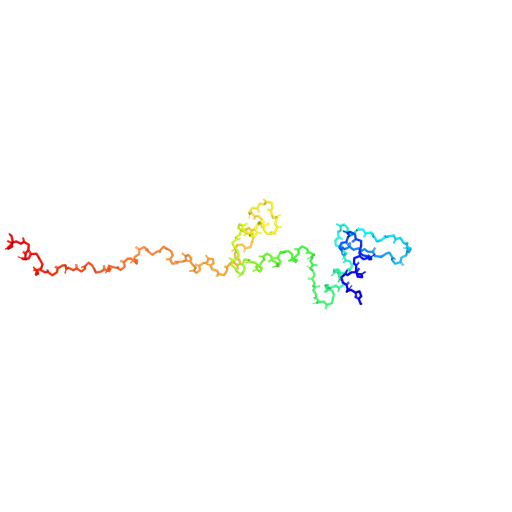25.640 -1.427 25.653 1.00 64.12 105 THR A CA 1
ATOM 847 C C . THR A 1 105 ? -25.767 -1.207 27.156 1.00 64.12 105 THR A C 1
ATOM 849 O O . THR A 1 105 ? -25.785 -2.159 27.928 1.00 64.12 105 THR A O 1
ATOM 852 N N . PHE A 1 106 ? -25.877 0.054 27.581 1.00 64.81 106 PHE A N 1
ATOM 853 C CA . PHE A 1 106 ? -26.074 0.414 28.995 1.00 64.81 106 PHE A CA 1
ATOM 854 C C . PHE A 1 106 ? -27.404 -0.127 29.577 1.00 64.81 106 PHE A C 1
ATOM 856 O O . PHE A 1 106 ? -27.533 -0.254 30.787 1.00 64.81 106 PHE A O 1
ATOM 863 N N . TRP A 1 107 ? -28.364 -0.512 28.722 1.00 62.94 107 TRP A N 1
ATOM 864 C CA . TRP A 1 107 ? -29.715 -0.934 29.125 1.00 62.94 107 TRP A CA 1
ATOM 865 C C . TRP A 1 107 ? -30.177 -2.312 28.603 1.00 62.94 107 TRP A C 1
ATOM 867 O O . TRP A 1 107 ? -31.323 -2.676 28.840 1.00 62.94 107 TRP A O 1
ATOM 877 N N . ALA A 1 108 ? -29.348 -3.092 27.894 1.00 60.59 108 ALA A N 1
ATOM 878 C CA . ALA A 1 108 ? -29.801 -4.327 27.220 1.00 60.59 108 ALA A CA 1
ATOM 879 C C . ALA A 1 108 ? -29.364 -5.633 27.907 1.00 60.59 108 ALA A C 1
ATOM 881 O O . ALA A 1 108 ? -29.047 -6.612 27.240 1.00 60.59 108 ALA A O 1
ATOM 882 N N . GLN A 1 109 ? -29.374 -5.677 29.239 1.00 57.84 109 GLN A N 1
ATOM 883 C CA . GLN A 1 109 ? -29.666 -6.943 29.911 1.00 57.84 109 GLN A CA 1
ATOM 884 C C . GLN A 1 109 ? -31.182 -6.997 30.076 1.00 57.84 109 GLN A C 1
ATOM 886 O O . GLN A 1 109 ? -31.729 -6.551 31.084 1.00 57.84 109 GLN A O 1
ATOM 891 N N . SER A 1 110 ? -31.883 -7.487 29.050 1.00 55.28 110 SER A N 1
ATOM 892 C CA . SER A 1 110 ? -33.237 -7.984 29.272 1.00 55.28 110 SER A CA 1
ATOM 893 C C . SER A 1 110 ? -33.128 -9.058 30.342 1.00 55.28 110 SER A C 1
ATOM 895 O O . SER A 1 110 ? -32.344 -9.993 30.191 1.00 55.28 110 SER A O 1
ATOM 897 N N . LEU A 1 111 ? -33.866 -8.883 31.435 1.00 54.28 111 LEU A N 1
ATOM 898 C CA . LEU A 1 111 ? -34.014 -9.876 32.486 1.00 54.28 111 LEU A CA 1
ATOM 899 C C . LEU A 1 111 ? -34.556 -11.161 31.849 1.00 54.28 111 LEU A C 1
ATOM 901 O O . LEU A 1 111 ? -35.770 -11.342 31.760 1.00 54.28 111 LEU A O 1
ATOM 905 N N . GLU A 1 112 ? -33.678 -12.043 31.382 1.00 53.38 112 GLU A N 1
ATOM 906 C CA . GLU A 1 112 ? -34.045 -13.422 31.096 1.00 53.38 112 GLU A CA 1
ATOM 907 C C . GLU A 1 112 ? -34.332 -14.079 32.444 1.00 53.38 112 GLU A C 1
ATOM 909 O O . GLU A 1 112 ? -33.458 -14.508 33.193 1.00 53.38 112 GLU A O 1
ATOM 914 N N . GLN A 1 113 ? -35.610 -13.933 32.795 1.00 57.38 113 GLN A N 1
ATOM 915 C CA . GLN A 1 113 ? -36.458 -14.778 33.613 1.00 57.38 113 GLN A CA 1
ATOM 916 C C . GLN A 1 113 ? -35.682 -15.788 34.452 1.00 57.38 113 GLN A C 1
ATOM 918 O O . GLN A 1 113 ? -35.434 -16.920 34.051 1.00 57.38 113 GLN A O 1
ATOM 923 N N . LYS A 1 114 ? -35.388 -15.385 35.690 1.00 49.03 114 LYS A N 1
ATOM 924 C CA . LYS A 1 114 ? -35.164 -16.328 36.780 1.00 49.03 114 LYS A CA 1
ATOM 925 C C . LYS A 1 114 ? -36.438 -17.172 36.881 1.00 49.03 114 LYS A C 1
ATOM 927 O O . LYS A 1 114 ? -37.427 -16.691 37.439 1.00 49.03 114 LYS A O 1
ATOM 932 N N . GLU A 1 115 ? -36.452 -18.361 36.275 1.00 53.94 115 GLU A N 1
ATOM 933 C CA . GLU A 1 115 ? -37.515 -19.342 36.486 1.00 53.94 115 GLU A CA 1
ATOM 934 C C . GLU A 1 115 ? -37.695 -19.467 37.997 1.00 53.94 115 GLU A C 1
ATOM 936 O O . GLU A 1 115 ? -36.779 -19.844 38.732 1.00 53.94 115 GLU A O 1
ATOM 941 N N . LYS A 1 116 ? -38.855 -19.028 38.495 1.00 51.94 116 LYS A N 1
ATOM 942 C CA . LYS A 1 116 ? -39.209 -19.257 39.889 1.00 51.94 116 LYS A CA 1
ATOM 943 C C . LYS A 1 116 ? -39.368 -20.760 40.008 1.00 51.94 116 LYS A C 1
ATOM 945 O O . LYS A 1 116 ? -40.318 -21.299 39.446 1.00 51.94 116 LYS A O 1
ATOM 950 N N . THR A 1 117 ? -38.451 -21.403 40.725 1.00 55.66 117 THR A N 1
ATOM 951 C CA . THR A 1 117 ? -38.602 -22.789 41.160 1.00 55.66 117 THR A CA 1
ATOM 952 C C . THR A 1 117 ? -40.036 -22.960 41.666 1.00 55.66 117 THR A C 1
ATOM 954 O O . THR A 1 117 ? -40.447 -22.210 42.564 1.00 55.66 117 THR A O 1
ATOM 957 N N . PRO A 1 118 ? -40.849 -23.834 41.053 1.00 59.88 118 PRO A N 1
ATOM 958 C CA . PRO A 1 118 ? -42.226 -23.990 41.471 1.00 59.88 118 PRO A CA 1
ATOM 959 C C . PRO A 1 118 ? -42.235 -24.479 42.921 1.00 59.88 118 PRO A C 1
ATOM 961 O O . PRO A 1 118 ? -41.471 -25.366 43.302 1.00 59.88 118 PRO A O 1
ATOM 964 N N . LEU A 1 119 ? -43.117 -23.895 43.738 1.00 59.00 119 LEU A N 1
ATOM 965 C CA . LEU A 1 119 ? -43.282 -24.198 45.170 1.00 59.00 119 LEU A CA 1
ATOM 966 C C . LEU A 1 119 ? -43.479 -25.701 45.475 1.00 59.00 119 LEU A C 1
ATOM 968 O O . LEU A 1 119 ? -43.383 -26.100 46.633 1.00 59.00 119 LEU A O 1
ATOM 972 N N . SER A 1 120 ? -43.728 -26.535 44.458 1.00 59.25 120 SER A N 1
ATOM 973 C CA . SER A 1 120 ? -43.832 -27.988 44.578 1.00 59.25 120 SER A CA 1
ATOM 974 C C . SER A 1 120 ? -42.522 -28.682 44.964 1.00 59.25 120 SER A C 1
ATOM 976 O O . SER A 1 120 ? -42.583 -29.672 45.685 1.00 59.25 120 SER A O 1
ATOM 978 N N . GLU A 1 121 ? -41.352 -28.181 44.547 1.00 59.09 121 GLU A N 1
ATOM 979 C CA . GLU A 1 121 ? -40.063 -28.805 44.912 1.00 59.09 121 GLU A CA 1
ATOM 980 C C . GLU A 1 121 ? -39.643 -28.471 46.351 1.00 59.09 121 GLU A C 1
ATOM 982 O O . GLU A 1 121 ? -39.138 -29.330 47.072 1.00 59.09 121 GLU A O 1
ATOM 987 N N . ALA A 1 122 ? -39.928 -27.254 46.825 1.00 55.94 122 ALA A N 1
ATOM 988 C CA . ALA A 1 122 ? -39.620 -26.855 48.201 1.00 55.94 122 ALA A CA 1
ATOM 989 C C . ALA A 1 122 ? -40.448 -27.633 49.245 1.00 55.94 122 ALA A C 1
ATOM 991 O O . ALA A 1 122 ? -39.977 -27.872 50.356 1.00 55.94 122 ALA A O 1
ATOM 992 N N . ALA A 1 123 ? -41.664 -28.063 48.889 1.00 55.09 123 ALA A N 1
ATOM 993 C CA . ALA A 1 123 ? -42.525 -28.852 49.768 1.00 55.09 123 ALA A CA 1
ATOM 994 C C . ALA A 1 123 ? -42.059 -30.313 49.927 1.00 55.09 123 ALA A C 1
ATOM 996 O O . ALA A 1 123 ? -42.289 -30.911 50.974 1.00 55.09 123 ALA A O 1
ATOM 997 N N . GLN A 1 124 ? -41.382 -30.885 48.925 1.00 56.38 124 GLN A N 1
ATOM 998 C CA . GLN A 1 124 ? -40.896 -32.272 48.975 1.00 56.38 124 GLN A CA 1
ATOM 999 C C . GLN A 1 124 ? -39.634 -32.426 49.834 1.00 56.38 124 GLN A C 1
ATOM 1001 O O . GLN A 1 124 ? -39.436 -33.472 50.441 1.00 56.38 124 GLN A O 1
ATOM 1006 N N . ILE A 1 125 ? -38.824 -31.372 49.955 1.00 52.50 125 ILE A N 1
ATOM 1007 C CA . ILE A 1 125 ? -37.586 -31.375 50.754 1.00 52.50 125 ILE A CA 1
ATOM 1008 C C . ILE A 1 125 ? -37.870 -31.238 52.264 1.00 52.50 125 ILE A C 1
ATOM 1010 O O . ILE A 1 125 ? -37.058 -31.651 53.081 1.00 52.50 125 ILE A O 1
ATOM 1014 N N . LEU A 1 126 ? -39.032 -30.704 52.653 1.00 53.62 126 LEU A N 1
ATOM 1015 C CA . LEU A 1 126 ? -39.466 -30.600 54.057 1.00 53.62 126 LEU A CA 1
ATOM 1016 C C . LEU A 1 126 ? -40.220 -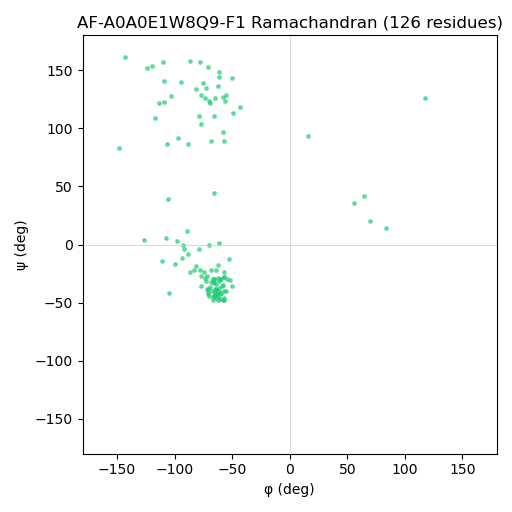31.841 54.569 1.00 53.62 126 LEU A C 1
ATOM 1018 O O . LEU A 1 126 ? -40.524 -31.913 55.757 1.00 53.62 126 LEU A O 1
ATOM 1022 N N . ALA A 1 127 ? -40.543 -32.790 53.685 1.00 51.09 127 ALA A N 1
ATOM 1023 C CA . ALA A 1 127 ? -41.304 -34.001 54.002 1.00 51.09 127 ALA A CA 1
ATOM 1024 C C . ALA A 1 127 ? -40.454 -35.292 54.010 1.00 51.09 127 ALA A C 1
ATOM 1026 O O . ALA A 1 127 ? -41.020 -36.376 54.162 1.00 51.09 127 ALA A O 1
ATOM 1027 N N . ALA A 1 128 ? -39.130 -35.181 53.845 1.00 45.06 128 ALA A N 1
ATOM 1028 C CA . ALA A 1 128 ? -38.151 -36.269 53.940 1.00 45.06 128 ALA A CA 1
ATOM 1029 C C . ALA A 1 128 ? -37.276 -36.092 55.189 1.00 45.06 128 ALA A C 1
ATOM 1031 O O . ALA A 1 128 ? -36.948 -37.124 55.816 1.00 45.06 128 ALA A O 1
#

Mean predicted aligned error: 15.15 Å

Foldseek 3Di:
DQDPVNVCVVVDDPEPDWDDDPPDPDDTDHDPDDDPVVVVVVCVVVVNDPDDPCVVVVVVLLVCQLVPNDLVVSCVVSVPPDSVVSVVNNVSHPPNCVVCVPVDDVPPPPPPDPPDPPVVVVVVVVVD

Organism: NCBI:txid320371

Nearest PDB structures (foldseek):
  1aih-assembly2_C  TM=7.607E-01  e=2.267E-02  Hpunavirus HP1
  5c6k-assembly1_B  TM=6.595E-01  e=5.756E-02  Peduovirus P2
  5dor-assembly1_B  TM=7.576E-01  e=2.719E-01  Peduovirus P2
  5dor-assembly2_C  TM=7.489E-01  e=2.719E-01  Peduovirus P2

InterPro domains:
  IPR002104 Integrase, catalytic domain [PF00589] (10-93)
  IPR002104 Integrase, catalytic domain [PS51898] (1-102)
  IPR011010 DNA breaking-rejoining enzyme, catalytic core [SSF56349] (9-101)
  IPR013762 Integrase-like, catalytic domain superfamily [G3DSA:1.10.443.10] (1-115)

Secondary structure (DSSP, 8-state):
---HHHHHHHH--S-SSEE--SSS-PPPEE--S--HHHHHHHHHHHT--S--HHHHHHHHHHHHHHTT--HHHHHHHHT-S-HHHHHTTGGG-TTTTHHHHTS--TT-----------HHHHHHHT--